Protein AF-A0A844Z5D1-F1 (afdb_monomer)

Mean predicted aligned error: 4.34 Å

Secondary structure (DSSP, 8-state):
-HHHHHHHTT-TT--TTTS-GGGGGGS-HHHHHHHHHHHHHHHHHHHHHHHHHHHTT-HHHHHHHHHHHHHHHHHHHSPTTSGGGGGGGGGGGGGHHHHHHIIIIIGGGT-HHHHHHHHHHHHHHHHHHHHHHTT-SPTTTHHHHHHHHHHHHHHHHHHHHHHHHHHHTT--

Radius of gyration: 16.4 Å; Cα contacts (8 Å, |Δi|>4): 233; chains: 1; bounding box: 41×29×45 Å

Nearest PDB structures (foldseek):
  7jvp-assembly1_R  TM=3.590E-01  e=3.394E+00  Homo sapiens

Foldseek 3Di:
DLVLLVVQVPFPPRDLFQDASLCLCVGPPVSLVVSLVVLLVVLVVLQVVLVLCVVLVLNLLSVLSNLLSVLSNCSSPPDPPDPSPVSVVSVLSLLVNLQSCLVRQPVVLVNVVSSVLSPVLSVLLVVLVVCVVVVVQDHRGNSVSNSVNVCSSVVNVVVCVVCVVCSSVSND

Solvent-accessible surface area (backbone atoms only — not comparable to full-atom values): 8750 Å² total; per-residue (Å²): 81,72,65,50,56,60,52,46,67,71,41,80,95,51,51,50,41,51,39,47,77,82,54,37,64,77,47,56,71,71,50,27,52,50,51,26,51,42,33,29,54,40,10,52,52,33,35,52,48,14,53,54,29,42,77,70,68,22,52,65,22,14,52,24,26,33,44,20,11,52,16,31,32,45,62,34,71,50,61,90,89,44,81,71,52,60,43,50,66,34,45,62,31,54,31,46,23,34,41,37,35,22,62,59,62,26,52,85,67,71,39,61,70,62,26,50,53,22,41,51,47,15,53,50,43,44,52,51,52,51,35,55,74,73,65,65,55,55,88,68,36,43,10,39,54,51,46,52,52,49,45,54,57,52,50,48,54,52,54,48,59,75,44,36,70,33,58,78,67,70,69,117

Organism: NCBI:txid1509367

pLDDT: mean 90.24, std 8.75, range [55.91, 98.12]

InterPro domains:
  IPR009339 Protein of unknown function DUF998 [PF06197] (6-162)

Sequence (172 aa):
MTLLVVFSLFVPGHDPVSQHMSELVFGPAWAAWVDTALTVVAGISVCLFAVGAAYSRAWFTALNAFAFGAAMISSGIVPTGSPLHGLYGLALFSVLVPASFAAEALAPQNKSGLVLYSLATSTFGLIYMWALLIGLDPEGLSGLTQRIATLVAFIWFGVIAVRWPKIVRGNL

Structure (mmCIF, N/CA/C/O backbone):
data_AF-A0A844Z5D1-F1
#
_entry.id   AF-A0A844Z5D1-F1
#
loop_
_atom_site.group_PDB
_atom_site.id
_atom_site.type_symbol
_atom_site.label_atom_id
_atom_site.label_alt_id
_atom_site.label_comp_id
_atom_site.label_asym_id
_atom_site.label_entity_id
_atom_site.label_seq_id
_atom_site.pdbx_PDB_ins_code
_atom_site.Cartn_x
_atom_site.Cartn_y
_atom_site.Cartn_z
_atom_site.occupancy
_atom_site.B_iso_or_equiv
_atom_site.auth_seq_id
_atom_site.auth_comp_id
_atom_site.auth_asym_id
_atom_site.auth_atom_id
_atom_site.pdbx_PDB_model_num
ATOM 1 N N . MET A 1 1 ? -3.792 0.890 -7.924 1.00 88.88 1 MET A N 1
ATOM 2 C CA . MET A 1 1 ? -2.811 -0.212 -7.847 1.00 88.88 1 MET A CA 1
ATOM 3 C C . MET A 1 1 ? -3.281 -1.512 -8.461 1.00 88.88 1 MET A C 1
ATOM 5 O O . MET A 1 1 ? -2.622 -1.950 -9.384 1.00 88.88 1 MET A O 1
ATOM 9 N N . THR A 1 2 ? -4.406 -2.115 -8.067 1.00 90.00 2 THR A N 1
ATOM 10 C CA . THR A 1 2 ? -4.876 -3.361 -8.719 1.00 90.00 2 THR A CA 1
ATOM 11 C C . THR A 1 2 ? -5.014 -3.221 -10.240 1.00 90.00 2 THR A C 1
ATOM 13 O O . THR A 1 2 ? -4.584 -4.096 -10.980 1.00 90.00 2 THR A O 1
ATOM 16 N N . LEU A 1 3 ? -5.522 -2.076 -10.713 1.00 92.50 3 LEU A N 1
ATOM 17 C CA . LEU A 1 3 ? -5.560 -1.752 -12.144 1.00 92.50 3 LEU A CA 1
ATOM 18 C C . LEU A 1 3 ? -4.165 -1.688 -12.784 1.00 92.50 3 LEU A C 1
ATOM 20 O O . LEU A 1 3 ? -4.005 -2.164 -13.898 1.00 92.50 3 LEU A O 1
ATOM 24 N N . LEU A 1 4 ? -3.167 -1.147 -12.078 1.00 91.88 4 LEU A N 1
ATOM 25 C CA . LEU A 1 4 ? -1.782 -1.077 -12.557 1.00 91.88 4 LEU A CA 1
ATOM 26 C C . LEU A 1 4 ? -1.163 -2.475 -12.651 1.00 91.88 4 LEU A C 1
ATOM 28 O O . LEU A 1 4 ? -0.534 -2.792 -13.654 1.00 91.88 4 LEU A O 1
ATOM 32 N N . VAL A 1 5 ? -1.415 -3.334 -11.656 1.00 93.88 5 VAL A N 1
ATOM 33 C CA . VAL A 1 5 ? -0.987 -4.740 -11.680 1.00 93.88 5 VAL A CA 1
ATOM 34 C C . VAL A 1 5 ? -1.529 -5.429 -12.928 1.00 93.88 5 VAL A C 1
ATOM 36 O O . VAL A 1 5 ? -0.742 -5.992 -13.681 1.00 93.88 5 VAL A O 1
ATOM 39 N N . VAL A 1 6 ? -2.837 -5.329 -13.187 1.00 94.25 6 VAL A N 1
ATOM 40 C CA . VAL A 1 6 ? -3.472 -5.936 -14.370 1.00 94.25 6 VAL A CA 1
ATOM 41 C C . VAL A 1 6 ? -2.922 -5.338 -15.662 1.00 94.25 6 VAL A C 1
ATOM 43 O O . VAL A 1 6 ? -2.548 -6.079 -16.562 1.00 94.25 6 VAL A O 1
ATOM 46 N N . PHE A 1 7 ? -2.834 -4.012 -15.747 1.00 93.62 7 PHE A N 1
ATOM 47 C CA . PHE A 1 7 ? -2.307 -3.307 -16.913 1.00 93.62 7 PHE A CA 1
ATOM 48 C C . PHE A 1 7 ? -0.881 -3.747 -17.265 1.00 93.62 7 PHE A C 1
ATOM 50 O O . PHE A 1 7 ? -0.596 -4.036 -18.425 1.00 93.62 7 PHE A O 1
ATOM 57 N N . SER A 1 8 ? -0.009 -3.866 -16.260 1.00 92.00 8 SER A N 1
ATOM 58 C CA . SER A 1 8 ? 1.401 -4.220 -16.443 1.00 92.00 8 SER A CA 1
ATOM 59 C C . SER A 1 8 ? 1.623 -5.596 -17.084 1.00 92.00 8 SER A C 1
ATOM 61 O O . SER A 1 8 ? 2.702 -5.845 -17.606 1.00 92.00 8 SER A O 1
ATOM 63 N N . LEU A 1 9 ? 0.617 -6.481 -17.074 1.00 94.12 9 LEU A N 1
ATOM 64 C CA . LEU A 1 9 ? 0.690 -7.806 -17.703 1.00 94.12 9 LEU A CA 1
ATOM 65 C C . LEU A 1 9 ? 0.658 -7.743 -19.235 1.00 94.12 9 LEU A C 1
ATOM 67 O O . LEU A 1 9 ? 0.988 -8.724 -19.894 1.00 94.12 9 LEU A O 1
ATOM 71 N N . PHE A 1 10 ? 0.221 -6.614 -19.795 1.00 94.25 10 PHE A N 1
ATOM 72 C CA . PHE A 1 10 ? -0.040 -6.459 -21.226 1.00 94.25 10 PHE A CA 1
ATOM 73 C C . PHE A 1 10 ? 0.881 -5.437 -21.895 1.00 94.25 10 PHE A C 1
ATOM 75 O O . PHE A 1 10 ? 0.684 -5.109 -23.066 1.00 94.25 10 PHE A O 1
ATOM 82 N N . VAL A 1 11 ? 1.870 -4.906 -21.172 1.00 94.62 11 VAL A N 1
ATOM 83 C CA . VAL A 1 11 ? 2.799 -3.919 -21.726 1.00 94.62 11 VAL A CA 1
ATOM 84 C C . VAL A 1 11 ? 3.831 -4.634 -22.611 1.00 94.62 11 VAL A C 1
ATOM 86 O O . VAL A 1 11 ? 4.535 -5.521 -22.129 1.00 94.62 11 VAL A O 1
ATOM 89 N N . PRO A 1 12 ? 3.952 -4.280 -23.905 1.00 92.62 12 PRO A N 1
ATOM 90 C CA . PRO A 1 12 ? 4.9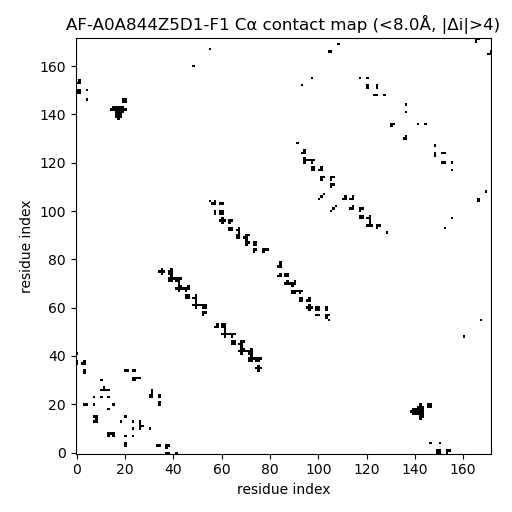10 -4.915 -24.803 1.00 92.62 12 PRO A CA 1
ATOM 91 C C . PRO A 1 12 ? 6.350 -4.721 -24.326 1.00 92.62 12 PRO A C 1
ATOM 93 O O . PRO A 1 12 ? 6.755 -3.602 -24.014 1.00 92.62 12 PRO A O 1
ATOM 96 N N . GLY A 1 13 ? 7.126 -5.806 -24.317 1.00 90.81 13 GLY A N 1
ATOM 97 C CA . GLY A 1 13 ? 8.526 -5.790 -23.886 1.00 90.81 13 GLY A CA 1
ATOM 98 C C . GLY A 1 13 ? 8.731 -5.745 -22.369 1.00 90.81 13 GLY A C 1
ATOM 99 O O . GLY A 1 13 ? 9.878 -5.762 -21.940 1.00 90.81 13 GLY A O 1
ATOM 100 N N . HIS A 1 14 ? 7.652 -5.716 -21.577 1.00 93.38 14 HIS A N 1
ATOM 101 C CA . HIS A 1 14 ? 7.695 -5.852 -20.122 1.00 93.38 14 HIS A CA 1
ATOM 102 C C . HIS A 1 14 ? 7.459 -7.314 -19.734 1.00 93.38 14 HIS A C 1
ATOM 104 O O . HIS A 1 14 ? 6.422 -7.881 -20.082 1.00 93.38 14 HIS A O 1
ATOM 110 N N . ASP A 1 15 ? 8.380 -7.924 -18.991 1.00 94.88 15 ASP A N 1
ATOM 111 C CA . ASP A 1 15 ? 8.173 -9.243 -18.389 1.00 94.88 15 ASP A CA 1
ATOM 112 C C . ASP A 1 15 ? 7.528 -9.087 -16.996 1.00 94.88 15 ASP A C 1
ATOM 114 O O . ASP A 1 15 ? 8.164 -8.609 -16.052 1.00 94.88 15 ASP A O 1
ATOM 118 N N . PRO A 1 16 ? 6.256 -9.484 -16.811 1.00 93.88 16 PRO A N 1
ATOM 119 C CA . PRO A 1 16 ? 5.563 -9.306 -15.540 1.00 93.88 16 PRO A CA 1
ATOM 120 C C . PRO A 1 16 ? 6.082 -10.211 -14.414 1.00 93.88 16 PRO A C 1
ATOM 122 O O . PRO A 1 16 ? 5.728 -9.982 -13.254 1.00 93.88 16 PRO A O 1
ATOM 125 N N . VAL A 1 17 ? 6.871 -11.240 -14.732 1.00 95.12 17 VAL A N 1
ATOM 126 C CA . VAL A 1 17 ? 7.421 -12.175 -13.747 1.00 95.12 17 VAL A CA 1
ATOM 127 C C . VAL A 1 17 ? 8.749 -11.659 -13.207 1.00 95.12 17 VAL A C 1
ATOM 129 O O . VAL A 1 17 ? 8.926 -11.603 -11.990 1.00 95.12 17 VAL A O 1
ATOM 132 N N . SER A 1 18 ? 9.646 -11.235 -14.097 1.00 93.50 18 SER A N 1
ATOM 133 C CA . SER A 1 18 ? 11.001 -10.820 -13.725 1.00 93.50 18 SER A CA 1
ATOM 134 C C . SER A 1 18 ? 11.159 -9.319 -13.482 1.00 93.50 18 SER A C 1
ATOM 136 O O . SER A 1 18 ? 12.068 -8.937 -12.756 1.00 93.50 18 SER A O 1
ATOM 138 N N . GLN A 1 19 ? 10.282 -8.466 -14.022 1.00 92.06 19 GLN A N 1
ATOM 139 C CA . GLN A 1 19 ? 10.426 -7.010 -13.915 1.00 92.06 19 GLN A CA 1
ATOM 140 C C . GLN A 1 19 ? 9.374 -6.371 -13.007 1.00 92.06 19 GLN A C 1
ATOM 142 O O . GLN A 1 19 ? 8.163 -6.642 -13.097 1.00 92.06 19 GLN A O 1
ATOM 147 N N . HIS A 1 20 ? 9.832 -5.448 -12.166 1.00 90.88 20 HIS A N 1
ATOM 148 C CA . HIS A 1 20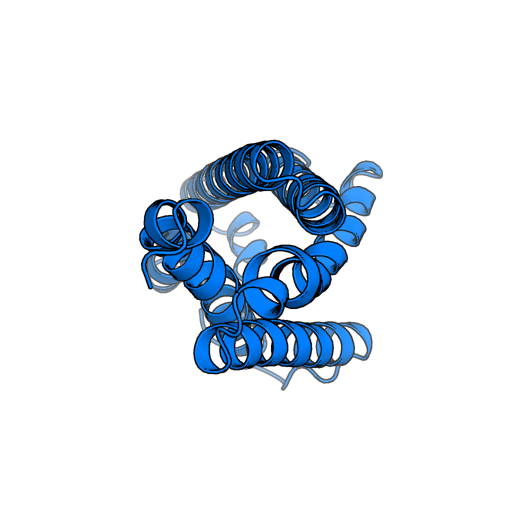 ? 8.985 -4.642 -11.295 1.00 90.88 20 HIS A CA 1
ATOM 149 C C . HIS A 1 20 ? 8.077 -3.714 -12.108 1.00 90.88 20 HIS A C 1
ATOM 151 O O . HIS A 1 20 ? 8.428 -3.247 -13.185 1.00 90.88 20 HIS A O 1
ATOM 157 N N . MET A 1 21 ? 6.906 -3.367 -11.570 1.00 90.25 21 MET A N 1
ATOM 158 C CA . MET A 1 21 ? 6.016 -2.376 -12.194 1.00 90.25 21 MET A CA 1
ATOM 159 C C . MET A 1 21 ? 6.688 -1.003 -12.333 1.00 90.25 21 MET A C 1
ATOM 161 O O . MET A 1 21 ? 6.428 -0.300 -13.299 1.00 90.25 21 MET A O 1
ATOM 165 N N . SER A 1 22 ? 7.605 -0.652 -11.430 1.00 85.62 22 SER A N 1
ATOM 166 C CA . SER A 1 22 ? 8.395 0.583 -11.522 1.00 85.62 22 SER A CA 1
ATOM 167 C C . SER A 1 22 ? 9.330 0.627 -12.736 1.00 85.62 22 SER A C 1
ATOM 169 O O . SER A 1 22 ? 9.803 1.699 -13.096 1.00 85.62 22 SER A O 1
ATOM 171 N N . GLU A 1 23 ? 9.609 -0.512 -13.378 1.00 89.19 23 GLU A N 1
ATOM 172 C CA . GLU A 1 23 ? 10.415 -0.571 -14.603 1.00 89.19 23 GLU A CA 1
ATOM 173 C C . GLU A 1 23 ? 9.608 -0.227 -15.864 1.00 89.19 23 GLU A C 1
ATOM 175 O O . GLU A 1 23 ? 10.199 -0.000 -16.919 1.00 89.19 23 GLU A O 1
ATOM 180 N N . LEU A 1 24 ? 8.277 -0.084 -15.764 1.00 89.62 24 LEU A N 1
ATOM 181 C CA . LEU A 1 24 ? 7.424 0.370 -16.872 1.00 89.62 24 LEU A CA 1
ATOM 182 C C . LEU A 1 24 ? 7.844 1.741 -17.421 1.00 89.62 24 LEU A C 1
ATOM 184 O O . LEU A 1 24 ? 7.577 2.049 -18.583 1.00 89.62 24 LEU A O 1
ATOM 188 N N . VAL A 1 25 ? 8.541 2.539 -16.608 1.00 86.50 25 VAL A N 1
ATOM 189 C CA . VAL A 1 25 ? 9.123 3.826 -17.001 1.00 86.50 25 VAL A CA 1
ATOM 190 C C . VAL A 1 25 ? 10.153 3.703 -18.133 1.00 86.50 25 VAL A C 1
ATOM 192 O O . VAL A 1 25 ? 10.333 4.650 -18.895 1.00 86.50 25 VAL A O 1
ATOM 195 N N . PHE A 1 26 ? 10.810 2.546 -18.271 1.00 87.50 26 PHE A N 1
ATOM 196 C CA . PHE A 1 26 ? 11.804 2.282 -19.319 1.00 87.50 26 PHE A CA 1
ATOM 197 C C . PHE A 1 26 ? 11.186 1.733 -20.611 1.00 87.50 26 PHE A C 1
ATOM 199 O O . PHE A 1 26 ? 11.881 1.582 -21.616 1.00 87.50 26 PHE A O 1
ATOM 206 N N . GLY A 1 27 ? 9.892 1.414 -20.583 1.00 88.31 27 GLY A N 1
ATOM 207 C CA . GLY A 1 27 ? 9.148 0.915 -21.727 1.00 88.31 27 GLY A CA 1
ATOM 208 C C . GLY A 1 27 ? 8.656 2.027 -22.664 1.00 88.31 27 GLY A C 1
ATOM 209 O O . GLY A 1 27 ? 9.179 3.144 -22.688 1.00 88.31 27 GLY A O 1
ATOM 210 N N . PRO A 1 28 ? 7.614 1.744 -23.466 1.00 91.25 28 PRO A N 1
ATOM 211 C CA . PRO A 1 28 ? 6.975 2.748 -24.307 1.00 91.25 28 PRO A CA 1
ATOM 212 C C . PRO A 1 28 ? 6.473 3.947 -23.491 1.00 91.25 28 PRO A C 1
ATOM 214 O O . PRO A 1 28 ? 5.890 3.770 -22.423 1.00 91.25 28 PRO A O 1
ATOM 217 N N . ALA A 1 29 ? 6.587 5.164 -24.035 1.00 92.44 29 ALA A N 1
ATOM 218 C CA . ALA A 1 29 ? 6.208 6.391 -23.322 1.00 92.44 29 ALA A CA 1
ATOM 219 C C . ALA A 1 29 ? 4.777 6.352 -22.746 1.00 92.44 29 ALA A C 1
ATOM 221 O O . ALA A 1 29 ? 4.540 6.821 -21.639 1.00 92.44 29 ALA A O 1
ATOM 222 N N . TRP A 1 30 ? 3.817 5.753 -23.459 1.00 93.75 30 TRP A N 1
ATOM 223 C CA . TRP A 1 30 ? 2.438 5.605 -22.975 1.00 93.75 30 TRP A CA 1
ATOM 224 C C . TRP A 1 30 ? 2.321 4.721 -21.725 1.00 93.75 30 TRP A C 1
ATOM 226 O O . TRP A 1 30 ? 1.459 4.986 -20.891 1.00 93.75 30 TRP A O 1
ATOM 236 N N . ALA A 1 31 ? 3.181 3.711 -21.562 1.00 93.06 31 ALA A N 1
ATOM 237 C CA . ALA A 1 31 ? 3.186 2.851 -20.383 1.00 93.06 31 ALA A CA 1
ATOM 238 C C . ALA A 1 31 ? 3.686 3.619 -19.154 1.00 93.06 31 ALA A C 1
ATOM 240 O O . ALA A 1 31 ? 3.050 3.550 -18.104 1.00 93.06 31 ALA A O 1
ATOM 241 N N . ALA A 1 32 ? 4.734 4.433 -19.321 1.00 90.44 32 ALA A N 1
ATOM 242 C CA . ALA A 1 32 ? 5.215 5.350 -18.290 1.00 90.44 32 ALA A CA 1
ATOM 243 C C . ALA A 1 32 ? 4.124 6.346 -17.850 1.00 90.44 32 ALA A C 1
ATOM 245 O O . ALA A 1 32 ? 3.894 6.529 -16.657 1.00 90.44 32 ALA A O 1
ATOM 246 N N . TRP A 1 33 ? 3.382 6.939 -18.799 1.00 92.31 33 TRP A N 1
ATOM 247 C CA . TRP A 1 33 ? 2.270 7.845 -18.473 1.00 92.31 33 TRP A CA 1
ATOM 248 C C . TRP A 1 33 ? 1.166 7.158 -17.660 1.00 92.31 33 TRP A C 1
ATOM 250 O O . TRP A 1 33 ? 0.639 7.749 -16.715 1.00 92.31 33 TRP A O 1
ATOM 260 N N . VAL A 1 34 ? 0.811 5.917 -18.012 1.00 93.19 34 VAL A N 1
ATOM 261 C CA . VAL A 1 34 ? -0.201 5.142 -17.278 1.00 93.19 34 VAL A CA 1
ATOM 262 C C . VAL A 1 34 ? 0.296 4.763 -15.883 1.00 93.19 34 VAL A C 1
ATOM 264 O O . VAL A 1 34 ? -0.468 4.902 -14.926 1.00 93.19 34 VAL A O 1
ATOM 267 N N . ASP A 1 35 ? 1.552 4.335 -15.748 1.00 91.75 35 ASP A N 1
ATOM 268 C CA . ASP A 1 35 ? 2.167 4.020 -14.455 1.00 91.75 35 ASP A CA 1
ATOM 269 C C . ASP A 1 35 ? 2.146 5.232 -13.512 1.00 91.75 35 ASP A C 1
ATOM 271 O O . ASP A 1 35 ? 1.572 5.164 -12.420 1.00 91.75 35 ASP A O 1
ATOM 275 N N . THR A 1 36 ? 2.635 6.386 -13.978 1.00 91.88 36 THR A N 1
ATOM 276 C CA . THR A 1 36 ? 2.564 7.656 -13.243 1.00 91.88 36 THR A CA 1
ATOM 277 C C . THR A 1 36 ? 1.129 7.988 -12.835 1.00 91.88 36 THR A C 1
ATOM 279 O O . THR A 1 36 ? 0.864 8.247 -11.657 1.00 91.88 36 THR A O 1
ATOM 282 N N . ALA A 1 37 ? 0.181 7.966 -13.777 1.00 94.25 37 ALA A N 1
ATOM 283 C CA . ALA A 1 37 ? -1.201 8.348 -13.503 1.00 94.25 37 ALA A CA 1
ATOM 284 C C . ALA A 1 37 ? -1.848 7.433 -12.452 1.00 94.25 37 ALA A C 1
ATOM 286 O O . ALA A 1 37 ? -2.450 7.914 -11.489 1.00 94.25 37 ALA A O 1
ATOM 287 N N . LEU A 1 38 ? -1.700 6.114 -12.595 1.00 95.06 38 LEU A N 1
ATOM 288 C CA . LEU A 1 38 ? -2.274 5.144 -11.663 1.00 95.06 38 LEU A CA 1
ATOM 289 C C . LEU A 1 38 ? -1.600 5.186 -10.287 1.00 95.06 38 LEU A C 1
ATOM 291 O O . LEU A 1 38 ? -2.277 4.958 -9.277 1.00 95.06 38 LEU A O 1
ATOM 295 N N . THR A 1 39 ? -0.310 5.513 -10.236 1.00 92.88 39 THR A N 1
ATOM 296 C CA . THR A 1 39 ? 0.448 5.709 -8.997 1.00 92.88 39 THR A CA 1
ATOM 297 C C . THR A 1 39 ? 0.001 6.949 -8.237 1.00 92.88 39 THR A C 1
ATOM 299 O O . THR A 1 39 ? -0.325 6.853 -7.049 1.00 92.88 39 THR A O 1
ATOM 302 N N . VAL A 1 40 ? -0.173 8.076 -8.928 1.00 94.62 40 VAL A N 1
ATOM 303 C CA . VAL A 1 40 ? -0.717 9.304 -8.331 1.00 94.62 40 VAL A CA 1
ATOM 304 C C . VAL A 1 40 ? -2.154 9.100 -7.849 1.00 94.62 40 VAL A C 1
ATOM 306 O O . VAL A 1 40 ? -2.466 9.424 -6.703 1.00 94.62 40 VAL A O 1
ATOM 309 N N . VAL A 1 41 ? -3.03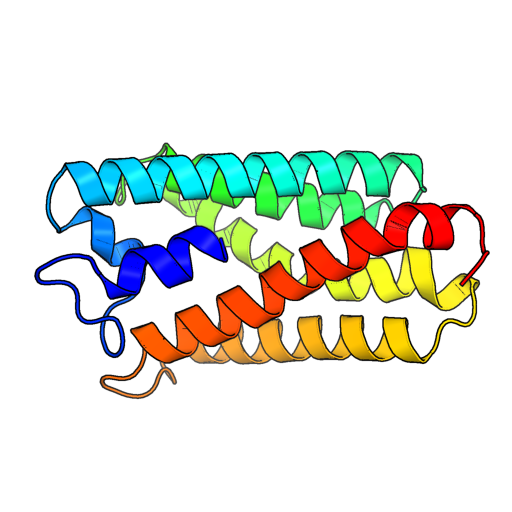0 8.511 -8.671 1.00 96.81 41 VAL A N 1
ATOM 310 C CA . VAL A 1 41 ? -4.433 8.250 -8.294 1.00 96.81 41 VAL A CA 1
ATOM 311 C C . VAL A 1 41 ? -4.519 7.349 -7.063 1.00 96.81 41 VAL A C 1
ATOM 313 O O . VAL A 1 41 ? -5.326 7.593 -6.161 1.00 96.81 41 VAL A O 1
ATOM 316 N N . ALA A 1 42 ? -3.678 6.318 -6.987 1.00 95.62 42 ALA A N 1
ATOM 317 C CA . ALA A 1 42 ? -3.643 5.454 -5.820 1.00 95.62 42 ALA A CA 1
ATOM 318 C C . ALA A 1 42 ? -3.128 6.195 -4.576 1.00 95.62 42 ALA A C 1
ATOM 320 O O . ALA A 1 42 ? -3.711 6.034 -3.507 1.00 95.62 42 ALA A O 1
ATOM 321 N N . GLY A 1 43 ? -2.108 7.047 -4.710 1.00 95.81 43 GLY A N 1
ATOM 322 C CA . GLY A 1 43 ? -1.613 7.870 -3.608 1.00 95.81 43 GLY A CA 1
ATOM 323 C C . GLY A 1 43 ? -2.670 8.844 -3.077 1.00 95.81 43 GLY A C 1
ATOM 324 O O . GLY A 1 43 ? -2.912 8.888 -1.873 1.00 95.81 43 GLY A O 1
ATOM 325 N N . ILE A 1 44 ? -3.397 9.529 -3.968 1.00 97.62 44 ILE A N 1
ATOM 326 C CA . ILE A 1 44 ? -4.540 10.386 -3.602 1.00 97.62 44 ILE A CA 1
ATOM 327 C C . ILE A 1 44 ? -5.610 9.575 -2.861 1.00 97.62 44 ILE A C 1
ATOM 329 O O . ILE A 1 44 ? -6.120 10.016 -1.832 1.00 97.62 44 ILE A O 1
ATOM 333 N N . SER A 1 45 ? -5.927 8.372 -3.344 1.00 97.44 45 SER A N 1
ATOM 334 C CA . SER A 1 45 ? -6.921 7.495 -2.710 1.00 97.44 45 SER A CA 1
ATOM 335 C C . SER A 1 45 ? -6.518 7.102 -1.284 1.00 97.44 45 SER A C 1
ATOM 337 O O . SER A 1 45 ? -7.354 7.100 -0.381 1.00 97.44 45 SER A O 1
ATOM 339 N N . VAL A 1 46 ? -5.233 6.818 -1.055 1.00 97.50 46 VAL A N 1
ATOM 340 C CA . VAL A 1 46 ? -4.694 6.525 0.282 1.00 97.50 46 VAL A CA 1
ATOM 341 C C . VAL A 1 46 ? 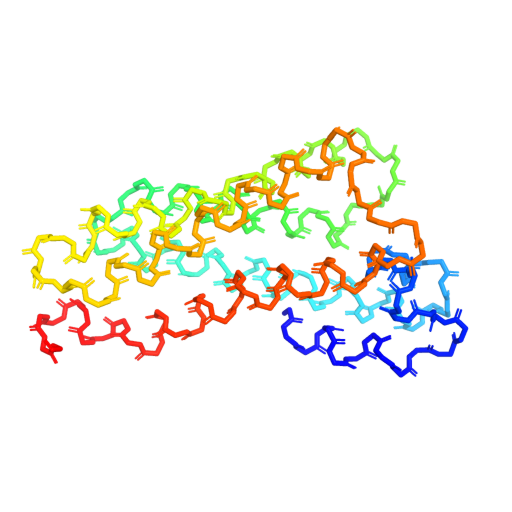-4.719 7.774 1.177 1.00 97.50 46 VAL A C 1
ATOM 343 O O . VAL A 1 46 ? -5.069 7.676 2.352 1.00 97.50 46 VAL A O 1
ATOM 346 N N . CYS A 1 47 ? -4.441 8.967 0.644 1.00 97.75 47 CYS A N 1
ATOM 347 C CA . CYS A 1 47 ? -4.595 10.216 1.397 1.00 97.75 47 CYS A CA 1
ATOM 348 C C . CYS A 1 47 ? -6.058 10.475 1.803 1.00 97.75 47 CYS A C 1
ATOM 350 O O . CYS A 1 47 ? -6.320 10.886 2.931 1.00 97.75 47 CYS A O 1
ATOM 352 N N . LEU A 1 48 ? -7.030 10.188 0.932 1.00 97.06 48 LEU A N 1
ATOM 353 C CA . LEU A 1 48 ? -8.454 10.273 1.282 1.00 97.06 48 LEU A CA 1
ATOM 354 C C . LEU A 1 48 ? -8.837 9.256 2.368 1.00 97.06 48 LEU A C 1
ATOM 356 O O . LEU A 1 48 ? -9.583 9.587 3.291 1.00 97.06 48 LEU A O 1
ATOM 360 N N . PHE A 1 49 ? -8.284 8.041 2.307 1.00 96.81 49 PHE A N 1
ATOM 361 C CA . PHE A 1 49 ? -8.422 7.056 3.381 1.00 96.81 49 PHE A CA 1
ATOM 362 C C . PHE A 1 49 ? -7.874 7.590 4.714 1.00 96.81 49 PHE A C 1
ATOM 364 O O . PHE A 1 49 ? -8.534 7.454 5.744 1.00 96.81 49 PHE A O 1
ATOM 371 N N . ALA A 1 50 ? -6.714 8.254 4.700 1.00 97.31 50 ALA A N 1
ATOM 372 C CA . ALA A 1 50 ? -6.128 8.875 5.887 1.00 97.31 50 ALA A CA 1
ATOM 373 C C . ALA A 1 50 ? -7.052 9.932 6.514 1.00 97.31 50 ALA A C 1
ATOM 375 O O . ALA A 1 50 ? -7.223 9.956 7.732 1.00 97.31 50 ALA A O 1
ATOM 376 N N . VAL A 1 51 ? -7.707 10.761 5.693 1.00 96.38 51 VAL A N 1
ATOM 377 C CA . VAL A 1 51 ? -8.714 11.730 6.163 1.00 96.38 51 VAL A CA 1
ATOM 378 C C . VAL A 1 51 ? -9.891 11.017 6.838 1.00 96.38 51 VAL A C 1
ATOM 380 O O . VAL A 1 51 ? -10.327 11.425 7.915 1.00 96.38 51 VAL A O 1
ATOM 383 N N . GLY A 1 52 ? -10.380 9.917 6.257 1.00 94.06 52 GLY A N 1
ATOM 384 C CA . GLY A 1 52 ? -11.430 9.094 6.867 1.00 94.06 52 GLY A CA 1
ATOM 385 C C . GLY A 1 52 ? -11.014 8.490 8.215 1.00 94.06 52 GLY A C 1
ATOM 386 O O . GLY A 1 52 ? -11.793 8.514 9.176 1.00 94.06 52 GLY A O 1
ATOM 387 N N . ALA A 1 53 ? -9.775 7.997 8.311 1.00 94.81 53 ALA A N 1
ATOM 388 C CA . ALA A 1 53 ? -9.187 7.478 9.546 1.00 94.81 53 ALA A CA 1
ATOM 389 C C . ALA A 1 53 ? -9.090 8.560 10.633 1.00 94.81 53 ALA A C 1
ATOM 391 O O . ALA A 1 53 ? -9.539 8.337 11.758 1.00 94.81 53 ALA A O 1
ATOM 392 N N . ALA A 1 54 ? -8.614 9.756 10.276 1.00 95.00 54 ALA A N 1
ATOM 393 C CA . ALA A 1 54 ? -8.545 10.915 11.163 1.00 95.00 54 ALA A CA 1
ATOM 394 C C . ALA A 1 54 ? -9.930 11.315 11.696 1.00 95.00 54 ALA A C 1
ATOM 396 O O . ALA A 1 54 ? -10.110 11.491 12.901 1.00 95.00 54 ALA A O 1
ATOM 397 N N . TYR A 1 55 ? -10.939 11.377 10.820 1.00 91.94 55 TYR A N 1
ATOM 398 C CA . TYR A 1 55 ? -12.321 11.665 11.217 1.00 91.94 55 TYR A CA 1
ATOM 399 C C . TYR A 1 55 ? -12.874 10.631 12.212 1.00 91.94 55 TYR A C 1
ATOM 401 O O . TYR A 1 55 ? -13.653 10.962 13.104 1.00 91.94 55 TYR A O 1
ATOM 409 N N . SER A 1 56 ? -12.414 9.383 12.102 1.00 89.06 56 SER A N 1
ATOM 410 C CA . SER A 1 56 ? -12.773 8.277 12.998 1.00 89.06 56 SER A CA 1
ATOM 411 C C . SER A 1 56 ? -11.870 8.183 14.239 1.00 89.06 56 SER A C 1
ATOM 413 O O . SER A 1 56 ? -11.958 7.206 14.978 1.00 89.06 56 SER A O 1
ATOM 415 N N . ARG A 1 57 ? -11.013 9.188 14.480 1.00 90.50 57 ARG A N 1
ATOM 416 C CA . ARG A 1 57 ? -10.037 9.269 15.585 1.00 90.50 57 ARG A CA 1
ATOM 417 C C . ARG A 1 57 ? -8.962 8.170 15.594 1.00 90.50 57 ARG A C 1
ATOM 419 O O . ARG A 1 57 ? -8.324 7.961 16.621 1.00 90.50 57 ARG A O 1
ATOM 426 N N . ALA A 1 58 ? -8.722 7.512 14.460 1.00 93.38 58 ALA A N 1
ATOM 427 C CA . ALA A 1 58 ? -7.606 6.585 14.263 1.00 93.38 58 ALA A CA 1
ATOM 428 C C . ALA A 1 58 ? -6.380 7.362 13.749 1.00 93.38 58 ALA A C 1
ATOM 430 O O . ALA A 1 58 ? -6.082 7.378 12.551 1.00 93.38 58 ALA A O 1
ATOM 431 N N . TRP A 1 59 ? -5.734 8.108 14.647 1.00 95.69 59 TRP A N 1
ATOM 432 C CA . TRP A 1 59 ? -4.715 9.100 14.295 1.00 95.69 59 TRP A CA 1
ATOM 433 C C . TRP A 1 59 ? -3.408 8.482 13.799 1.00 95.69 59 TRP A C 1
ATOM 435 O O . TRP A 1 59 ? -2.833 9.002 12.843 1.00 95.69 59 TRP A O 1
ATOM 445 N N . PHE A 1 60 ? -2.951 7.371 14.382 1.00 97.12 60 PHE A N 1
ATOM 446 C CA . PHE A 1 60 ? -1.745 6.692 13.898 1.00 97.12 60 PHE A CA 1
ATOM 447 C C . PHE A 1 60 ? -1.985 6.068 12.525 1.00 97.12 60 PHE A C 1
ATOM 449 O O . PHE A 1 60 ? -1.150 6.191 11.631 1.00 97.12 60 PHE A O 1
ATOM 456 N N . THR A 1 61 ? -3.165 5.484 12.314 1.00 97.06 61 THR A N 1
ATOM 457 C CA . THR A 1 61 ? -3.600 5.004 11.000 1.00 97.06 61 THR A CA 1
ATOM 458 C C . THR A 1 61 ? -3.592 6.136 9.981 1.00 97.06 61 THR A C 1
ATOM 460 O O . THR A 1 61 ? -3.056 5.967 8.887 1.00 97.06 61 THR A O 1
ATOM 463 N N . ALA A 1 62 ? -4.162 7.291 10.335 1.00 97.69 62 ALA A N 1
ATOM 464 C CA . ALA A 1 62 ? -4.202 8.456 9.462 1.00 97.69 62 ALA A CA 1
ATOM 465 C C . ALA A 1 62 ? -2.794 8.947 9.104 1.00 97.69 62 ALA A C 1
ATOM 467 O O . ALA A 1 62 ? -2.502 9.140 7.928 1.00 97.69 62 ALA A O 1
ATOM 468 N N . LEU A 1 63 ? -1.905 9.092 10.090 1.00 97.94 63 LEU A N 1
ATOM 469 C CA . LEU A 1 63 ? -0.528 9.534 9.872 1.00 97.94 63 LEU A CA 1
ATOM 470 C C . LEU A 1 63 ? 0.234 8.574 8.946 1.00 97.94 63 LEU A C 1
ATOM 472 O O . LEU A 1 63 ? 0.832 9.011 7.963 1.00 97.94 63 LEU A O 1
ATOM 476 N N . ASN A 1 64 ? 0.163 7.270 9.226 1.00 97.81 64 ASN A N 1
ATOM 477 C CA . ASN A 1 64 ? 0.847 6.242 8.444 1.00 97.81 64 ASN A CA 1
ATOM 478 C C . ASN A 1 64 ? 0.302 6.174 7.010 1.00 97.81 64 ASN A C 1
ATOM 480 O O . ASN A 1 64 ? 1.072 6.098 6.052 1.00 97.81 64 ASN A O 1
ATOM 484 N N . ALA A 1 65 ? -1.023 6.248 6.848 1.00 97.81 65 ALA A N 1
ATOM 485 C CA . ALA A 1 65 ? -1.655 6.252 5.535 1.00 97.81 65 ALA A CA 1
ATOM 486 C C . ALA A 1 65 ? -1.294 7.519 4.753 1.00 97.81 65 ALA A C 1
ATOM 488 O O . ALA A 1 65 ? -0.947 7.428 3.581 1.00 97.81 65 ALA A O 1
ATOM 489 N N . PHE A 1 66 ? -1.304 8.690 5.390 1.00 97.56 66 PHE A N 1
ATOM 490 C CA . PHE A 1 66 ? -0.932 9.936 4.729 1.00 97.56 66 PHE A CA 1
ATOM 491 C C . PHE A 1 66 ? 0.530 9.923 4.269 1.00 97.56 66 PHE A C 1
ATOM 493 O O . PHE A 1 66 ? 0.800 10.254 3.117 1.00 97.56 66 PHE A O 1
ATOM 500 N N . ALA A 1 67 ? 1.458 9.477 5.123 1.00 96.00 67 ALA A N 1
ATOM 501 C CA . ALA A 1 67 ? 2.868 9.334 4.761 1.00 96.00 67 ALA A CA 1
ATOM 502 C C . ALA A 1 67 ? 3.047 8.403 3.551 1.00 96.00 67 ALA A C 1
ATOM 504 O O . ALA A 1 67 ? 3.733 8.761 2.593 1.00 96.00 67 ALA A O 1
ATOM 505 N N . PHE A 1 68 ? 2.368 7.252 3.548 1.00 95.88 68 PHE A N 1
ATOM 506 C CA . PHE A 1 68 ? 2.400 6.322 2.421 1.00 95.88 68 PHE A CA 1
ATOM 507 C C . PHE A 1 68 ? 1.780 6.911 1.141 1.00 95.88 68 PHE A C 1
ATOM 509 O O . PHE A 1 68 ? 2.362 6.809 0.061 1.00 95.88 68 PHE A O 1
ATOM 516 N N . GLY A 1 69 ? 0.618 7.559 1.242 1.00 95.88 69 GLY A N 1
ATOM 517 C CA . GLY A 1 69 ? -0.051 8.193 0.106 1.00 95.88 69 GLY A CA 1
ATOM 518 C C . GLY A 1 69 ? 0.794 9.307 -0.516 1.00 95.88 69 GLY A C 1
ATOM 519 O O . GLY A 1 69 ? 0.943 9.356 -1.738 1.00 95.88 69 GLY A O 1
ATOM 520 N N . ALA A 1 70 ? 1.421 10.142 0.316 1.00 93.69 70 ALA A N 1
ATOM 521 C CA . ALA A 1 70 ? 2.363 11.169 -0.120 1.00 93.69 70 ALA A CA 1
ATOM 522 C C . ALA A 1 70 ? 3.594 10.563 -0.815 1.00 93.69 70 ALA A C 1
ATOM 524 O O . ALA A 1 70 ? 4.005 11.066 -1.862 1.00 93.69 70 ALA A O 1
ATOM 525 N N . ALA A 1 71 ? 4.131 9.453 -0.291 1.00 92.19 71 ALA A N 1
ATOM 526 C CA . ALA A 1 71 ? 5.221 8.709 -0.925 1.00 92.19 71 ALA A CA 1
ATOM 527 C C . ALA A 1 71 ? 4.849 8.276 -2.349 1.00 92.19 71 ALA A C 1
ATOM 529 O O . ALA A 1 71 ? 5.623 8.472 -3.281 1.00 92.19 71 ALA A O 1
ATOM 530 N N . MET A 1 72 ? 3.639 7.740 -2.533 1.00 91.94 72 MET A N 1
ATOM 531 C CA . MET A 1 72 ? 3.167 7.295 -3.845 1.00 91.94 72 MET A CA 1
ATOM 532 C C . MET A 1 72 ? 2.942 8.455 -4.814 1.00 91.94 72 MET A C 1
ATOM 534 O O . MET A 1 72 ? 3.376 8.382 -5.958 1.00 91.94 72 MET A O 1
ATOM 538 N N . ILE A 1 73 ? 2.321 9.551 -4.366 1.00 93.06 73 ILE A N 1
ATOM 539 C CA . ILE A 1 73 ? 2.168 10.754 -5.200 1.00 93.06 73 ILE A CA 1
ATOM 540 C C . ILE A 1 73 ? 3.545 11.249 -5.651 1.00 93.06 73 ILE A C 1
ATOM 542 O O . ILE A 1 73 ? 3.751 11.504 -6.836 1.00 93.06 73 ILE A O 1
ATOM 546 N N . SER A 1 74 ? 4.505 11.319 -4.724 1.00 89.12 74 SER A N 1
ATOM 547 C CA . SER A 1 74 ? 5.875 11.694 -5.058 1.00 89.12 74 SER A CA 1
ATOM 548 C C . SER A 1 74 ? 6.508 10.711 -6.039 1.00 89.12 74 SER A C 1
ATOM 550 O O . SER A 1 74 ? 7.159 11.155 -6.975 1.00 89.12 74 SER A O 1
ATOM 552 N N . SER A 1 75 ? 6.307 9.402 -5.869 1.00 85.12 75 SER A N 1
ATOM 553 C CA . SER A 1 75 ? 6.851 8.377 -6.767 1.00 85.12 75 SER A CA 1
ATOM 554 C C . SER A 1 75 ? 6.310 8.488 -8.192 1.00 85.12 75 SER A C 1
ATOM 556 O O . SER A 1 75 ? 7.018 8.140 -9.127 1.00 85.12 75 SER A O 1
ATOM 558 N N . GLY A 1 76 ? 5.070 8.949 -8.368 1.00 85.38 76 GLY A N 1
ATOM 559 C CA . GLY A 1 76 ? 4.495 9.141 -9.699 1.00 85.38 76 GLY A CA 1
ATOM 560 C C . GLY A 1 76 ? 4.969 10.424 -10.389 1.00 85.38 76 GLY A C 1
ATOM 561 O O . GLY A 1 76 ? 5.075 10.447 -11.611 1.00 85.38 76 GLY A O 1
ATOM 562 N N . ILE A 1 77 ? 5.241 11.489 -9.625 1.00 87.06 77 ILE A N 1
ATOM 563 C CA . ILE A 1 77 ? 5.559 12.825 -10.164 1.00 87.06 77 ILE A CA 1
ATOM 564 C C . ILE A 1 77 ? 7.069 13.057 -10.286 1.00 87.06 77 ILE A C 1
ATOM 566 O O . ILE A 1 77 ? 7.519 13.743 -11.203 1.00 87.06 77 ILE A O 1
ATOM 570 N N . VAL A 1 78 ? 7.856 12.541 -9.342 1.00 83.50 78 VAL A N 1
ATOM 571 C CA . VAL A 1 78 ? 9.290 12.820 -9.244 1.00 83.50 78 VAL A CA 1
ATOM 572 C C . VAL A 1 78 ? 10.075 11.782 -10.050 1.00 83.50 78 VAL A C 1
ATOM 574 O O . VAL A 1 78 ? 10.009 10.597 -9.722 1.00 83.50 78 VAL A O 1
ATOM 577 N N . PRO A 1 79 ? 10.879 12.203 -11.046 1.00 72.56 79 PRO A N 1
ATOM 578 C CA . PRO A 1 79 ? 11.709 11.285 -11.815 1.00 72.56 79 PRO A CA 1
ATOM 579 C C . PRO A 1 79 ? 12.712 10.521 -10.943 1.00 72.56 79 PRO A C 1
ATOM 581 O O . PRO A 1 79 ? 13.312 11.075 -10.012 1.00 72.56 79 PRO A O 1
ATOM 584 N N . THR A 1 80 ? 12.938 9.254 -11.288 1.00 67.81 80 THR A N 1
ATOM 585 C CA . THR A 1 80 ? 13.969 8.402 -10.686 1.00 67.81 80 THR A CA 1
ATOM 586 C C . THR A 1 80 ? 15.345 9.074 -10.786 1.00 67.81 80 THR A C 1
ATOM 588 O O . THR A 1 80 ? 15.736 9.535 -11.856 1.00 67.81 80 THR A O 1
ATOM 591 N N . GLY A 1 81 ? 16.075 9.156 -9.666 1.00 64.75 81 GLY A N 1
ATOM 592 C CA . GLY A 1 81 ? 17.392 9.813 -9.574 1.00 64.75 81 GLY A CA 1
ATOM 593 C C . GLY A 1 81 ? 17.393 11.217 -8.948 1.00 64.75 81 GLY A C 1
ATOM 594 O O . GLY A 1 81 ? 18.460 11.748 -8.648 1.00 64.75 81 GLY A O 1
ATOM 595 N N . SER A 1 82 ? 16.226 11.816 -8.691 1.00 72.56 82 SER A N 1
ATOM 596 C CA . SER A 1 82 ? 16.120 13.065 -7.917 1.00 72.56 82 SER A CA 1
ATOM 597 C C . SER A 1 82 ? 16.361 12.831 -6.413 1.00 72.56 82 SER A C 1
ATOM 599 O O . SER A 1 82 ? 15.914 11.811 -5.893 1.00 72.56 82 SER A O 1
ATOM 601 N N . PRO A 1 83 ? 16.954 13.775 -5.650 1.00 67.81 83 PRO A N 1
ATOM 602 C CA . PRO A 1 83 ? 17.054 13.676 -4.186 1.00 67.81 83 PRO A CA 1
ATOM 603 C C . PRO A 1 83 ? 15.696 13.500 -3.483 1.00 67.81 83 PRO A C 1
ATOM 605 O O . PRO A 1 83 ? 15.607 12.853 -2.441 1.00 67.81 83 PRO A O 1
ATOM 608 N N . LEU A 1 84 ? 14.618 14.024 -4.081 1.00 68.00 84 LEU A N 1
ATOM 609 C CA . LEU A 1 84 ? 13.245 13.860 -3.585 1.00 68.00 84 LEU A CA 1
ATOM 610 C C . LEU A 1 84 ? 12.708 12.431 -3.756 1.00 68.00 84 LEU A C 1
ATOM 612 O O . LEU A 1 84 ? 11.723 12.071 -3.117 1.00 68.00 84 LEU A O 1
ATOM 616 N N . HIS A 1 85 ? 13.386 11.587 -4.538 1.00 62.25 85 HIS A N 1
ATOM 617 C CA . HIS A 1 85 ? 13.114 10.152 -4.601 1.00 62.25 85 HIS A CA 1
ATOM 618 C C . HIS A 1 85 ? 13.319 9.471 -3.234 1.00 62.25 85 HIS A C 1
ATOM 620 O O . HIS A 1 85 ? 12.723 8.432 -2.974 1.00 62.25 85 HIS A O 1
ATOM 626 N N . GLY A 1 86 ? 14.067 10.088 -2.306 1.00 56.78 86 GLY A N 1
ATOM 627 C CA . GLY A 1 86 ? 14.176 9.640 -0.913 1.00 56.78 86 GLY A CA 1
ATOM 628 C C . GLY A 1 86 ? 12.840 9.599 -0.153 1.00 56.78 86 GLY A C 1
ATOM 629 O O . GLY A 1 86 ? 12.712 8.836 0.804 1.00 56.78 86 GLY A O 1
ATOM 630 N N . LEU A 1 87 ? 11.809 10.326 -0.614 1.00 71.88 87 LEU A N 1
ATOM 631 C CA . LEU A 1 87 ? 10.439 10.188 -0.099 1.00 71.88 87 LEU A CA 1
ATOM 632 C C . LEU A 1 87 ? 9.871 8.777 -0.311 1.00 71.88 87 LEU A C 1
ATOM 634 O O . LEU A 1 87 ? 8.944 8.395 0.396 1.00 71.88 87 LEU A O 1
ATOM 638 N N . TYR A 1 88 ? 10.452 7.968 -1.202 1.00 67.62 88 TYR A N 1
ATOM 639 C CA . TYR A 1 88 ? 10.109 6.554 -1.346 1.00 67.62 88 TYR A CA 1
ATOM 640 C C . TYR A 1 88 ? 10.333 5.759 -0.053 1.00 67.62 88 TYR A C 1
ATOM 642 O O . TYR A 1 88 ? 9.606 4.807 0.211 1.00 67.62 88 TYR A O 1
ATOM 650 N N . GLY A 1 89 ? 11.253 6.187 0.821 1.00 77.31 89 GLY A N 1
ATOM 651 C CA . GLY A 1 89 ? 11.414 5.591 2.152 1.00 77.31 89 GLY A CA 1
ATOM 652 C C . GLY A 1 89 ? 10.139 5.666 3.002 1.00 77.31 89 GLY A C 1
ATOM 653 O O . GLY A 1 89 ? 9.891 4.789 3.829 1.00 77.31 89 GLY A O 1
ATOM 654 N N . LEU A 1 90 ? 9.264 6.648 2.745 1.00 86.69 90 LEU A N 1
ATOM 655 C CA . LEU A 1 90 ? 7.954 6.732 3.391 1.00 86.69 90 LEU A CA 1
ATOM 656 C C . LEU A 1 90 ? 7.001 5.608 2.948 1.00 86.69 90 LEU A C 1
ATOM 658 O O . LEU A 1 90 ? 6.018 5.341 3.637 1.00 86.69 90 LEU A O 1
ATOM 662 N N . ALA A 1 91 ? 7.290 4.887 1.859 1.00 86.12 91 ALA A N 1
ATOM 663 C CA . ALA A 1 91 ? 6.511 3.718 1.461 1.00 86.12 91 ALA A CA 1
ATOM 664 C C . ALA A 1 91 ? 6.536 2.602 2.518 1.00 86.12 91 ALA A C 1
ATOM 666 O O . ALA A 1 91 ? 5.587 1.821 2.600 1.00 86.12 91 ALA A O 1
ATOM 667 N N . LEU A 1 92 ? 7.548 2.572 3.394 1.00 90.12 92 LEU A N 1
ATOM 668 C CA . LEU A 1 92 ? 7.617 1.645 4.530 1.00 90.12 92 LEU A CA 1
ATOM 669 C C . LEU A 1 92 ? 6.456 1.828 5.517 1.00 90.12 92 LEU A C 1
ATOM 671 O O . LEU A 1 92 ? 6.035 0.865 6.156 1.00 90.12 92 LEU A O 1
ATOM 675 N N . PHE A 1 93 ? 5.870 3.029 5.599 1.00 94.31 93 PHE A N 1
ATOM 676 C CA . PHE A 1 93 ? 4.703 3.278 6.447 1.00 94.31 93 PHE A CA 1
ATOM 677 C C . PHE A 1 93 ? 3.471 2.481 6.005 1.00 94.31 93 PHE A C 1
ATOM 679 O O . PHE A 1 93 ? 2.589 2.246 6.831 1.00 94.31 93 PHE A O 1
ATOM 686 N N . SER A 1 94 ? 3.425 1.997 4.754 1.00 94.62 94 SER A N 1
ATOM 687 C CA . SER A 1 94 ? 2.355 1.116 4.262 1.00 94.62 94 SER A CA 1
ATOM 688 C C . SER A 1 94 ? 2.164 -0.122 5.141 1.00 94.62 94 SER A C 1
ATOM 690 O O . SER A 1 94 ? 1.033 -0.544 5.366 1.00 94.62 94 SER A O 1
ATOM 692 N N . VAL A 1 95 ? 3.253 -0.652 5.703 1.00 95.88 95 VAL A N 1
ATOM 693 C CA . VAL A 1 95 ? 3.251 -1.808 6.606 1.00 95.88 95 VAL A CA 1
ATOM 694 C C . VAL A 1 95 ? 2.548 -1.491 7.923 1.00 95.88 95 VAL A C 1
ATOM 696 O O . VAL A 1 95 ? 1.883 -2.354 8.495 1.00 95.88 95 VAL A O 1
ATOM 699 N N . LEU A 1 96 ? 2.665 -0.254 8.407 1.00 97.44 96 LEU A N 1
ATOM 700 C CA . LEU A 1 96 ? 2.095 0.168 9.684 1.00 97.44 96 LEU A CA 1
ATOM 701 C C . LEU A 1 96 ? 0.599 0.483 9.587 1.00 97.44 96 LEU A C 1
ATOM 703 O O . LEU A 1 96 ? -0.097 0.377 10.594 1.00 97.44 96 LEU A O 1
ATOM 707 N N . VAL A 1 97 ? 0.079 0.827 8.401 1.00 97.88 97 VAL A N 1
ATOM 708 C CA . VAL A 1 97 ? -1.338 1.208 8.239 1.00 97.88 97 VAL A CA 1
ATOM 709 C C . VAL A 1 97 ? -2.291 0.112 8.736 1.00 97.88 97 VAL A C 1
ATOM 711 O O . VAL A 1 97 ? -3.134 0.422 9.583 1.00 97.88 97 VAL A O 1
ATOM 714 N N . PRO A 1 98 ? -2.170 -1.166 8.315 1.00 97.44 98 PRO A N 1
ATOM 715 C CA . PRO A 1 98 ? -3.078 -2.207 8.782 1.00 97.44 98 PRO A CA 1
ATOM 716 C C . PRO A 1 98 ? -2.929 -2.526 10.273 1.00 97.44 98 PRO A C 1
ATOM 718 O O . PRO A 1 98 ? -3.927 -2.790 10.943 1.00 97.44 98 PRO A O 1
ATOM 721 N N . ALA A 1 99 ? -1.708 -2.464 10.814 1.00 97.44 99 ALA A N 1
ATOM 722 C CA . ALA A 1 99 ? -1.460 -2.709 12.234 1.00 97.44 99 ALA A CA 1
ATOM 723 C C . ALA A 1 99 ? -2.064 -1.610 13.120 1.00 97.44 99 ALA A C 1
ATOM 725 O O . ALA A 1 99 ? -2.774 -1.912 14.080 1.00 97.44 99 ALA A O 1
ATOM 726 N N . SER A 1 100 ? -1.844 -0.339 12.775 1.00 97.31 100 SER A N 1
ATOM 727 C CA . SER A 1 100 ? -2.455 0.788 13.484 1.00 97.31 100 SER A CA 1
ATOM 728 C C . SER A 1 100 ? -3.977 0.747 13.383 1.00 97.31 100 SER A C 1
ATOM 730 O O . SER A 1 100 ? -4.655 0.920 14.391 1.00 97.31 100 SER A O 1
ATOM 732 N N . PHE A 1 101 ? -4.525 0.411 12.211 1.00 95.50 101 PHE A N 1
ATOM 733 C CA . PHE A 1 101 ? -5.973 0.322 12.036 1.00 95.50 101 PHE A CA 1
ATOM 734 C C . PHE A 1 101 ? -6.595 -0.802 12.870 1.00 95.50 101 PHE A C 1
ATOM 736 O O . PHE A 1 101 ? -7.659 -0.624 13.467 1.00 95.50 101 PHE A O 1
ATOM 743 N N . ALA A 1 102 ? -5.921 -1.953 12.956 1.00 95.19 102 ALA A N 1
ATOM 744 C CA . ALA A 1 102 ? -6.331 -3.039 13.838 1.00 95.19 102 ALA A CA 1
ATOM 745 C C . ALA A 1 102 ? -6.426 -2.580 15.298 1.00 95.19 102 ALA A C 1
ATOM 747 O O . ALA A 1 102 ? -7.436 -2.846 15.952 1.00 95.19 102 ALA A O 1
ATOM 748 N N . ALA A 1 103 ? -5.408 -1.869 15.785 1.00 94.19 103 ALA A N 1
ATOM 749 C CA . ALA A 1 103 ? -5.339 -1.407 17.166 1.00 94.19 103 ALA A CA 1
ATOM 750 C C . ALA A 1 103 ? -6.345 -0.284 17.476 1.00 94.19 103 ALA A C 1
ATOM 752 O O . ALA A 1 103 ? -7.024 -0.336 18.498 1.00 94.19 103 ALA A O 1
ATOM 753 N N . GLU A 1 104 ? -6.462 0.715 16.599 1.00 93.31 104 GLU A N 1
ATOM 754 C CA . GLU A 1 104 ? -7.250 1.925 16.865 1.00 93.31 104 GLU A CA 1
ATOM 755 C C . GLU A 1 104 ? -8.731 1.769 16.510 1.00 93.31 104 GLU A C 1
ATOM 757 O O . GLU A 1 104 ? -9.596 2.249 17.240 1.00 93.31 104 GLU A O 1
ATOM 762 N N . ALA A 1 105 ? -9.043 1.113 15.389 1.00 88.44 105 ALA A N 1
ATOM 763 C CA . ALA A 1 105 ? -10.397 1.105 14.840 1.00 88.44 105 ALA A CA 1
ATOM 764 C C . ALA A 1 105 ? -11.138 -0.219 15.053 1.00 88.44 105 ALA A C 1
ATOM 766 O O . ALA A 1 105 ? -12.365 -0.214 15.159 1.00 88.44 105 ALA A O 1
ATOM 767 N N . LEU A 1 106 ? -10.434 -1.356 15.099 1.00 87.44 106 LEU A N 1
ATOM 768 C CA . LEU A 1 106 ? -11.064 -2.684 15.101 1.00 87.44 106 LEU A CA 1
ATOM 769 C C . LEU A 1 106 ? -11.070 -3.370 16.472 1.00 87.44 106 LEU A C 1
ATOM 771 O O . LEU A 1 106 ? -12.098 -3.935 16.852 1.00 87.44 106 LEU A O 1
ATOM 775 N N . ALA A 1 107 ? -9.960 -3.327 17.214 1.00 78.44 107 ALA A N 1
ATOM 776 C CA . ALA A 1 107 ? -9.833 -3.980 18.518 1.00 78.44 107 ALA A CA 1
ATOM 777 C C . ALA A 1 107 ? -10.852 -3.475 19.559 1.00 78.44 107 ALA A C 1
ATOM 779 O O . ALA A 1 107 ? -11.477 -4.319 20.205 1.00 78.44 107 ALA A O 1
ATOM 780 N N . PRO A 1 108 ? -11.146 -2.160 19.665 1.00 78.38 108 PRO A N 1
ATOM 781 C CA . PRO A 1 108 ? -12.181 -1.667 20.579 1.00 78.38 108 PRO A CA 1
ATOM 782 C C . PRO A 1 108 ? -13.586 -2.203 20.271 1.00 78.38 108 PRO A C 1
ATOM 784 O O . PRO A 1 108 ? -14.466 -2.166 21.123 1.00 78.38 108 PRO A O 1
ATOM 787 N N . GLN A 1 109 ? -13.802 -2.706 19.052 1.00 78.81 109 GLN A N 1
ATOM 788 C CA . GLN A 1 109 ? -15.083 -3.235 18.587 1.00 78.81 109 GLN A CA 1
ATOM 789 C C . GLN A 1 109 ? -15.152 -4.772 18.640 1.00 78.81 109 GLN A C 1
ATOM 791 O O . GLN A 1 109 ? -16.104 -5.352 18.129 1.00 78.81 109 GLN A O 1
ATOM 796 N N . ASN A 1 110 ? -14.139 -5.439 19.213 1.00 77.44 110 ASN A N 1
ATOM 797 C CA . ASN A 1 110 ? -14.029 -6.899 19.337 1.00 77.44 110 ASN A CA 1
ATOM 798 C C . ASN A 1 110 ? -14.142 -7.677 17.999 1.00 77.44 110 ASN A C 1
ATOM 800 O O . ASN A 1 110 ? -14.651 -8.797 17.940 1.00 77.44 110 ASN A O 1
ATOM 804 N N . LYS A 1 111 ? -13.659 -7.091 16.892 1.00 77.81 111 LYS A N 1
ATOM 805 C CA . LYS A 1 111 ? -13.762 -7.655 15.528 1.00 77.81 111 LYS A CA 1
ATOM 806 C C . LYS A 1 111 ? -12.588 -8.570 15.176 1.00 77.81 111 LYS A C 1
ATOM 808 O O . LYS A 1 111 ? -11.791 -8.255 14.289 1.00 77.81 111 LYS A O 1
ATOM 813 N N . SER A 1 112 ? -12.495 -9.716 15.847 1.00 83.38 112 SER A N 1
ATOM 814 C CA . SER A 1 112 ? -11.347 -10.641 15.779 1.00 83.38 112 SER A CA 1
ATOM 815 C C . SER A 1 112 ? -10.900 -11.011 14.354 1.00 83.38 112 SER A C 1
ATOM 817 O O . SER A 1 112 ? -9.708 -10.968 14.059 1.00 83.38 112 SER 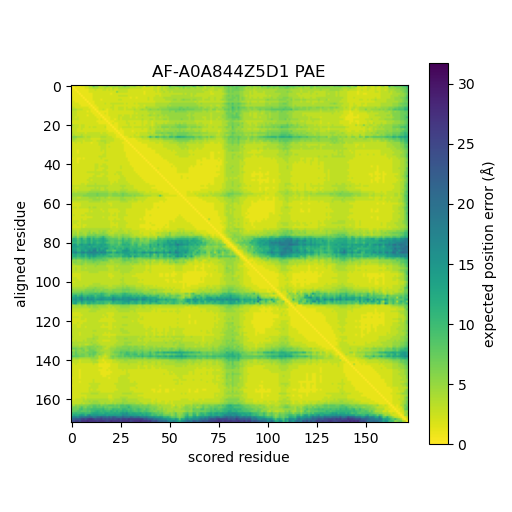A O 1
ATOM 819 N N . GLY A 1 113 ? -11.831 -11.292 13.435 1.00 90.44 113 GLY A N 1
ATOM 820 C CA . GLY A 1 113 ? -11.495 -11.660 12.052 1.00 90.44 113 GLY A CA 1
ATOM 821 C C . GLY A 1 113 ? -10.849 -10.530 11.236 1.00 90.44 113 GLY A C 1
ATOM 822 O O . GLY A 1 113 ? -9.877 -10.760 10.520 1.00 90.44 113 GLY A O 1
ATOM 823 N N . LEU A 1 114 ? -11.348 -9.292 11.357 1.00 92.19 114 LEU A N 1
ATOM 824 C CA . LEU A 1 114 ? -10.764 -8.136 10.657 1.00 92.19 114 LEU A CA 1
ATOM 825 C C . LEU A 1 114 ? -9.459 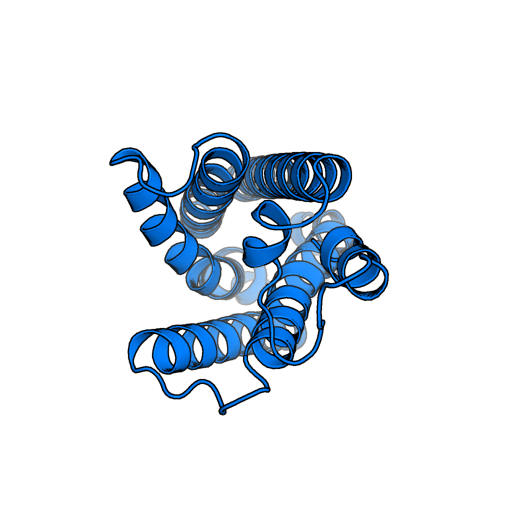-7.668 11.307 1.00 92.19 114 LEU A C 1
ATOM 827 O O . LEU A 1 114 ? -8.570 -7.192 10.599 1.00 92.19 114 LEU A O 1
ATOM 831 N N . VAL A 1 115 ? -9.334 -7.822 12.630 1.00 94.69 115 VAL A N 1
ATOM 832 C CA . VAL A 1 115 ? -8.067 -7.619 13.344 1.00 94.69 115 VAL A CA 1
ATOM 833 C C . VAL A 1 115 ? -7.017 -8.581 12.794 1.00 94.69 115 VAL A C 1
ATOM 835 O O . VAL A 1 115 ? -5.981 -8.122 12.322 1.00 94.69 115 VAL A O 1
ATOM 838 N N . LEU A 1 116 ? -7.307 -9.887 12.758 1.00 95.69 116 LEU A N 1
ATOM 839 C CA . LEU A 1 116 ? -6.376 -10.890 12.239 1.00 95.69 116 LEU A CA 1
ATOM 840 C C . LEU A 1 116 ? -5.995 -10.618 10.780 1.00 95.69 116 LEU A C 1
ATOM 842 O O . LEU A 1 116 ? -4.816 -10.648 10.451 1.00 95.69 116 LEU A O 1
ATOM 846 N N . TYR A 1 117 ? -6.966 -10.301 9.919 1.00 96.44 117 TYR A N 1
ATOM 847 C CA . TYR A 1 117 ? -6.697 -9.965 8.518 1.00 96.44 117 TYR A CA 1
ATOM 848 C C . TYR A 1 117 ? -5.759 -8.757 8.374 1.00 96.44 117 TYR A C 1
ATOM 850 O O . TYR A 1 117 ? -4.834 -8.772 7.560 1.00 96.44 117 TYR A O 1
ATOM 858 N N . SER A 1 118 ? -5.965 -7.721 9.189 1.00 97.00 118 SER A N 1
ATOM 859 C CA . SER A 1 118 ? -5.142 -6.510 9.153 1.00 97.00 118 SER A CA 1
ATOM 860 C C . SER A 1 118 ? -3.734 -6.765 9.688 1.00 97.00 118 SER A C 1
ATOM 862 O O . SER A 1 118 ? -2.760 -6.365 9.055 1.00 97.00 118 SER A O 1
ATOM 864 N N . LEU A 1 119 ? -3.605 -7.506 10.791 1.00 97.50 119 LEU A N 1
ATOM 865 C CA . LEU A 1 119 ? -2.304 -7.911 11.322 1.00 97.50 119 LEU A CA 1
ATOM 866 C C . LEU A 1 119 ? -1.552 -8.812 10.337 1.00 97.50 119 LEU A C 1
ATOM 868 O O . LEU A 1 119 ? -0.391 -8.548 10.059 1.00 97.50 119 LEU A O 1
ATOM 872 N N . ALA A 1 120 ? -2.217 -9.800 9.733 1.00 97.94 120 ALA A N 1
ATOM 873 C CA . ALA A 1 120 ? -1.615 -10.666 8.721 1.00 97.94 120 ALA A CA 1
ATOM 874 C C . ALA A 1 120 ? -1.118 -9.874 7.502 1.00 97.94 120 ALA A C 1
ATOM 876 O O . ALA A 1 120 ? -0.013 -10.116 7.025 1.00 97.94 120 ALA A O 1
ATOM 877 N N . THR A 1 121 ? -1.898 -8.892 7.034 1.00 98.12 121 THR A N 1
ATOM 878 C CA . THR A 1 121 ? -1.500 -7.994 5.935 1.00 98.12 121 THR A CA 1
ATOM 879 C C . THR A 1 121 ? -0.251 -7.192 6.312 1.00 98.12 121 THR A C 1
ATOM 881 O O . THR A 1 121 ? 0.689 -7.112 5.523 1.00 98.12 121 THR A O 1
ATOM 884 N N . SER A 1 122 ? -0.217 -6.632 7.526 1.00 97.88 122 SER A N 1
ATOM 885 C CA . SER A 1 122 ? 0.941 -5.890 8.037 1.00 97.88 122 SER A CA 1
ATOM 886 C C . SER A 1 122 ? 2.179 -6.780 8.158 1.00 97.88 122 SER A C 1
ATOM 888 O O . SER A 1 122 ? 3.226 -6.452 7.610 1.00 97.88 122 SER A O 1
ATOM 890 N N . THR A 1 123 ? 2.064 -7.942 8.803 1.00 97.88 123 THR A N 1
ATOM 891 C CA . THR A 1 123 ? 3.175 -8.884 8.970 1.00 97.88 123 THR A CA 1
ATOM 892 C C . THR A 1 123 ? 3.707 -9.372 7.626 1.00 97.88 123 THR A C 1
ATOM 894 O O . THR A 1 123 ? 4.918 -9.382 7.426 1.00 97.88 123 THR A O 1
ATOM 897 N N . PHE A 1 124 ? 2.826 -9.718 6.683 1.00 97.50 124 PHE A N 1
ATOM 898 C CA . PHE A 1 124 ? 3.232 -10.082 5.327 1.00 97.50 124 PHE A CA 1
ATOM 899 C C . PHE A 1 124 ? 3.999 -8.936 4.651 1.00 97.50 124 PHE A C 1
ATOM 901 O O . PHE A 1 124 ? 5.083 -9.154 4.116 1.00 97.50 124 PHE A O 1
ATOM 908 N N . GLY A 1 125 ? 3.468 -7.709 4.715 1.00 95.88 125 GLY A N 1
ATOM 909 C CA . GLY A 1 125 ? 4.123 -6.527 4.154 1.00 95.88 125 GLY A CA 1
ATOM 910 C C . GLY A 1 125 ? 5.497 -6.266 4.772 1.00 95.88 125 GLY A C 1
ATOM 911 O O . GLY A 1 125 ? 6.439 -5.958 4.047 1.00 95.88 125 GLY A O 1
ATOM 912 N N . LEU A 1 126 ? 5.637 -6.447 6.089 1.00 96.12 126 LEU A N 1
ATOM 913 C CA . LEU A 1 126 ? 6.914 -6.321 6.791 1.00 96.12 126 LEU A CA 1
ATOM 914 C C . LEU A 1 126 ? 7.927 -7.360 6.310 1.00 96.12 126 LEU A C 1
ATOM 916 O O . LEU A 1 126 ? 9.058 -6.996 6.005 1.00 96.12 126 LEU A O 1
ATOM 920 N N . ILE A 1 127 ? 7.524 -8.633 6.229 1.00 95.25 127 ILE A N 1
ATOM 921 C CA . ILE A 1 127 ? 8.384 -9.728 5.760 1.00 95.25 127 ILE A CA 1
ATOM 922 C C . ILE A 1 127 ? 8.840 -9.460 4.327 1.00 95.25 127 ILE A C 1
ATOM 924 O O . ILE A 1 127 ? 10.026 -9.583 4.039 1.00 95.25 127 ILE A O 1
ATOM 928 N N . TYR A 1 128 ? 7.921 -9.051 3.449 1.00 93.94 128 TYR A N 1
ATOM 929 C CA . TYR A 1 128 ? 8.245 -8.717 2.065 1.00 93.94 128 TYR A CA 1
ATOM 930 C C . TYR A 1 128 ? 9.223 -7.536 1.973 1.00 93.94 128 TYR A C 1
ATOM 932 O O . TYR A 1 128 ? 10.242 -7.641 1.298 1.00 93.94 128 TYR A O 1
ATOM 940 N N . MET A 1 129 ? 8.963 -6.430 2.682 1.00 91.19 129 MET A N 1
ATOM 941 C CA . MET A 1 129 ? 9.856 -5.263 2.669 1.00 91.19 129 MET A CA 1
ATOM 942 C C . MET A 1 129 ? 11.228 -5.585 3.260 1.00 91.19 129 MET A C 1
ATOM 944 O O . MET A 1 129 ? 12.241 -5.150 2.724 1.00 91.19 129 MET A O 1
ATOM 948 N N . TRP A 1 130 ? 11.276 -6.372 4.336 1.00 92.81 130 TRP A N 1
ATOM 949 C CA . TRP A 1 130 ? 12.529 -6.861 4.900 1.00 92.81 130 TRP A CA 1
ATOM 950 C C . TRP A 1 130 ? 13.298 -7.707 3.883 1.00 92.81 130 TRP A C 1
ATOM 952 O O . TRP A 1 130 ? 14.461 -7.407 3.633 1.00 92.81 130 TRP A O 1
ATOM 962 N N . ALA A 1 131 ? 12.647 -8.692 3.254 1.00 92.12 131 ALA A N 1
ATOM 963 C CA . ALA A 1 131 ? 13.258 -9.548 2.239 1.00 92.12 131 ALA A CA 1
ATOM 964 C C . ALA A 1 131 ? 13.805 -8.732 1.057 1.00 92.12 131 ALA A C 1
ATOM 966 O O . ALA A 1 131 ? 14.934 -8.964 0.631 1.00 92.12 131 ALA A O 1
ATOM 967 N N . LEU A 1 132 ? 13.052 -7.730 0.591 1.00 89.25 132 LEU A N 1
ATOM 968 C CA . LEU A 1 132 ? 13.483 -6.811 -0.462 1.00 89.25 132 LEU A CA 1
ATOM 969 C C . LEU A 1 132 ? 14.734 -6.015 -0.050 1.00 89.25 132 LEU A C 1
ATOM 971 O O . LEU A 1 132 ? 15.681 -5.916 -0.824 1.00 89.2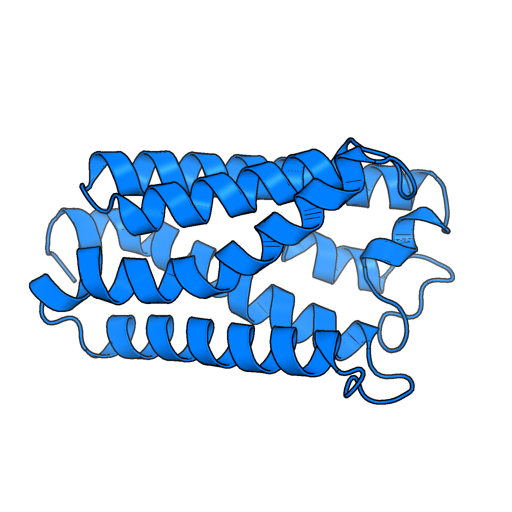5 132 LEU A O 1
ATOM 975 N N . LEU A 1 133 ? 14.768 -5.482 1.178 1.00 87.69 133 LEU A N 1
ATOM 976 C CA . LEU A 1 133 ? 15.894 -4.683 1.683 1.00 87.69 133 LEU A CA 1
ATOM 977 C C . LEU A 1 133 ? 17.196 -5.482 1.811 1.00 87.69 133 LEU A C 1
ATOM 979 O O . LEU A 1 133 ? 18.271 -4.913 1.631 1.00 87.69 133 LEU A O 1
ATOM 983 N N . ILE A 1 134 ? 17.111 -6.775 2.130 1.00 92.25 134 ILE A N 1
ATOM 984 C CA . ILE A 1 134 ? 18.290 -7.644 2.257 1.00 92.25 134 ILE A CA 1
ATOM 985 C C . ILE A 1 134 ? 18.609 -8.429 0.976 1.00 92.25 134 ILE A C 1
ATOM 987 O O . ILE A 1 134 ? 19.521 -9.252 0.988 1.00 92.25 134 ILE A O 1
ATOM 991 N N . GLY A 1 135 ? 17.880 -8.186 -0.120 1.00 89.00 135 GLY A N 1
ATOM 992 C CA . GLY A 1 135 ? 18.129 -8.826 -1.413 1.00 89.00 135 GLY A CA 1
ATOM 993 C C . GLY A 1 135 ? 17.740 -10.307 -1.477 1.00 89.00 135 GLY A C 1
ATOM 994 O O . GLY A 1 135 ? 18.340 -11.053 -2.239 1.00 89.00 135 GLY A O 1
ATOM 995 N N . LEU A 1 136 ? 16.752 -10.743 -0.686 1.00 89.56 136 LEU A N 1
ATOM 996 C CA . LEU A 1 136 ? 16.196 -12.106 -0.735 1.00 89.56 136 LEU A CA 1
ATOM 997 C C . LEU A 1 136 ? 15.081 -12.275 -1.777 1.00 89.56 136 LEU A C 1
ATOM 999 O O . LEU A 1 136 ? 14.348 -13.267 -1.742 1.00 89.56 136 LEU A O 1
ATOM 1003 N N . ASP A 1 137 ? 14.916 -11.313 -2.681 1.00 83.81 137 ASP A N 1
ATOM 1004 C CA . ASP A 1 137 ? 13.947 -11.456 -3.759 1.00 83.81 137 ASP A CA 1
ATOM 1005 C C . ASP A 1 137 ? 14.426 -12.564 -4.718 1.00 83.81 137 ASP A C 1
ATOM 1007 O O . ASP A 1 137 ? 15.589 -12.532 -5.133 1.00 83.81 137 ASP A O 1
ATOM 1011 N N . PRO A 1 138 ? 13.606 -13.581 -5.042 1.00 86.19 138 PRO A N 1
ATOM 1012 C CA . PRO A 1 138 ? 14.080 -14.711 -5.826 1.00 86.19 138 PRO A CA 1
ATOM 1013 C C . PRO A 1 138 ? 14.486 -14.269 -7.234 1.00 86.19 138 PRO A C 1
ATOM 1015 O O . PRO A 1 138 ? 13.752 -13.533 -7.901 1.00 86.19 138 PRO A O 1
ATOM 1018 N N . GLU A 1 139 ? 15.633 -14.763 -7.707 1.00 86.94 139 GLU A N 1
ATOM 1019 C CA . GLU A 1 139 ? 16.137 -14.443 -9.043 1.00 86.94 139 GLU A CA 1
ATOM 1020 C C . GLU A 1 139 ? 15.089 -14.763 -10.119 1.00 86.94 139 GLU A C 1
ATOM 1022 O O . GLU A 1 139 ? 14.537 -15.863 -10.181 1.00 86.94 139 GLU A O 1
ATOM 1027 N N . GLY A 1 140 ? 14.793 -13.770 -10.961 1.00 90.12 140 GLY A N 1
ATOM 1028 C CA . GLY A 1 140 ? 13.817 -13.886 -12.044 1.00 90.12 140 GLY A CA 1
ATOM 1029 C C . GLY A 1 140 ? 12.344 -13.839 -11.622 1.00 90.12 140 GLY A C 1
ATOM 1030 O O . GLY A 1 140 ? 11.495 -13.918 -12.504 1.00 90.12 140 GLY A O 1
ATOM 1031 N N . LEU A 1 141 ? 12.015 -13.691 -10.330 1.00 93.31 141 LEU A N 1
ATOM 1032 C CA . LEU A 1 141 ? 10.627 -13.623 -9.830 1.00 93.31 141 LEU A CA 1
ATOM 1033 C C . LEU A 1 141 ? 10.274 -12.302 -9.127 1.00 93.31 141 LEU A C 1
ATOM 1035 O O . LEU A 1 141 ? 9.178 -12.182 -8.575 1.00 93.31 141 LEU A O 1
ATOM 1039 N N . SER A 1 142 ? 11.168 -11.319 -9.134 1.00 91.38 142 SER A N 1
ATOM 1040 C CA . SER A 1 142 ? 11.009 -10.065 -8.388 1.00 91.38 142 SER A CA 1
ATOM 1041 C C . SER A 1 142 ? 9.791 -9.236 -8.832 1.00 91.38 142 SER A C 1
ATOM 1043 O O . SER A 1 142 ? 9.063 -8.645 -8.027 1.00 91.38 142 SER A O 1
ATOM 1045 N N . GLY A 1 143 ? 9.461 -9.279 -10.126 1.00 93.00 143 GLY A N 1
ATOM 1046 C CA . GLY A 1 143 ? 8.225 -8.707 -10.657 1.00 93.00 143 GLY A CA 1
ATOM 1047 C C . GLY A 1 143 ? 6.963 -9.376 -10.102 1.00 93.00 143 GLY A C 1
ATOM 1048 O O . GLY A 1 143 ? 5.973 -8.698 -9.794 1.00 93.00 143 GLY A O 1
ATOM 1049 N N . LEU A 1 144 ? 6.980 -10.700 -9.952 1.00 94.75 144 LEU A N 1
ATOM 1050 C CA . LEU A 1 144 ? 5.860 -11.472 -9.419 1.00 94.75 144 LEU A CA 1
ATOM 1051 C C . LEU A 1 144 ? 5.674 -11.231 -7.917 1.00 94.75 144 LEU A C 1
ATOM 1053 O O . LEU A 1 144 ? 4.552 -10.958 -7.476 1.00 94.75 144 LEU A O 1
ATOM 1057 N N . THR A 1 145 ? 6.750 -11.299 -7.131 1.00 94.56 145 THR A N 1
ATOM 1058 C CA . THR A 1 145 ? 6.706 -11.072 -5.677 1.00 94.56 145 THR A CA 1
ATOM 1059 C C . THR A 1 145 ? 6.213 -9.659 -5.359 1.00 94.56 145 THR A C 1
ATOM 1061 O O . THR A 1 145 ? 5.310 -9.507 -4.529 1.00 94.56 145 THR A O 1
ATOM 1064 N N . GLN A 1 146 ? 6.676 -8.639 -6.096 1.00 94.06 146 GLN A N 1
ATOM 1065 C CA . GLN A 1 146 ? 6.185 -7.266 -5.957 1.00 94.06 146 GLN A CA 1
ATOM 1066 C C . GLN A 1 146 ? 4.685 -7.149 -6.235 1.00 94.06 146 GLN A C 1
ATOM 1068 O O . GLN A 1 146 ? 3.968 -6.465 -5.496 1.00 94.06 146 GLN A O 1
ATOM 1073 N N . ARG A 1 147 ? 4.176 -7.803 -7.284 1.00 95.38 147 ARG A N 1
ATOM 1074 C CA . ARG A 1 147 ? 2.744 -7.769 -7.621 1.00 95.38 147 ARG A CA 1
ATOM 1075 C C . ARG A 1 147 ? 1.904 -8.442 -6.550 1.00 95.38 147 ARG A C 1
ATOM 1077 O O . ARG A 1 147 ? 0.897 -7.868 -6.141 1.00 95.38 147 ARG A O 1
ATOM 1084 N N . ILE A 1 148 ? 2.327 -9.605 -6.056 1.00 95.56 148 ILE A N 1
ATOM 1085 C CA . ILE A 1 148 ? 1.648 -10.302 -4.956 1.00 95.56 148 ILE A CA 1
ATOM 1086 C C . ILE A 1 148 ? 1.596 -9.395 -3.724 1.00 95.56 148 ILE A C 1
ATOM 1088 O O . ILE A 1 148 ? 0.519 -9.184 -3.167 1.00 95.56 148 ILE A O 1
ATOM 1092 N N . ALA A 1 149 ? 2.723 -8.791 -3.343 1.00 94.75 149 ALA A N 1
ATOM 1093 C CA . ALA A 1 149 ? 2.767 -7.901 -2.192 1.00 94.75 149 ALA A CA 1
ATOM 1094 C C . ALA A 1 149 ? 1.909 -6.647 -2.369 1.00 94.75 149 ALA A C 1
ATOM 1096 O O . ALA A 1 149 ? 1.170 -6.259 -1.460 1.00 94.75 149 ALA A O 1
ATOM 1097 N N . THR A 1 150 ? 1.924 -6.064 -3.566 1.00 94.62 150 THR A N 1
ATOM 1098 C CA . THR A 1 150 ? 1.059 -4.934 -3.909 1.00 94.62 150 THR A CA 1
ATOM 1099 C C . THR A 1 150 ? -0.415 -5.327 -3.814 1.00 94.62 150 THR A C 1
ATOM 1101 O O . THR A 1 150 ? -1.214 -4.587 -3.242 1.00 94.62 150 THR A O 1
ATOM 1104 N N . LEU A 1 151 ? -0.805 -6.494 -4.332 1.00 96.50 151 LEU A N 1
ATOM 1105 C CA . LEU A 1 151 ? -2.186 -6.970 -4.254 1.00 96.50 151 LEU A CA 1
ATOM 1106 C C . LEU A 1 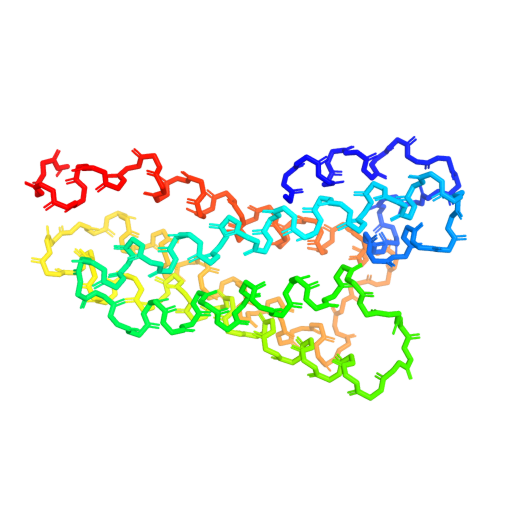151 ? -2.621 -7.174 -2.803 1.00 96.50 151 LEU A C 1
ATOM 1108 O O . LEU A 1 151 ? -3.679 -6.676 -2.431 1.00 96.50 151 LEU A O 1
ATOM 1112 N N . VAL A 1 152 ? -1.803 -7.824 -1.972 1.00 96.25 152 VAL A N 1
ATOM 1113 C CA . VAL A 1 152 ? -2.098 -8.009 -0.542 1.00 96.25 152 VAL A CA 1
ATOM 1114 C C . VAL A 1 152 ? -2.346 -6.660 0.143 1.00 96.25 152 VAL A C 1
ATOM 1116 O O . VAL A 1 152 ? -3.384 -6.481 0.784 1.00 96.25 152 VAL A O 1
ATOM 1119 N N . ALA A 1 153 ? -1.459 -5.681 -0.059 1.00 95.12 153 ALA A N 1
ATOM 1120 C CA . ALA A 1 153 ? -1.587 -4.357 0.545 1.00 95.12 153 ALA A CA 1
ATOM 1121 C C . ALA A 1 153 ? -2.830 -3.589 0.053 1.00 95.12 153 ALA A C 1
ATOM 1123 O O . ALA A 1 153 ? -3.591 -3.040 0.851 1.00 95.12 153 ALA A O 1
ATOM 1124 N N . PHE A 1 154 ? -3.077 -3.546 -1.258 1.00 96.06 154 PHE A N 1
ATOM 1125 C CA . PHE A 1 154 ? -4.147 -2.715 -1.822 1.00 96.06 154 PHE A CA 1
ATOM 1126 C C . PHE A 1 154 ? -5.532 -3.364 -1.786 1.00 96.06 154 PHE A C 1
ATOM 1128 O O . PHE A 1 154 ? -6.531 -2.645 -1.699 1.00 96.06 154 PHE A O 1
ATOM 1135 N N . ILE A 1 155 ? -5.619 -4.697 -1.784 1.00 96.62 155 ILE A N 1
ATOM 1136 C CA . ILE A 1 155 ? -6.879 -5.396 -1.502 1.00 96.62 155 ILE A CA 1
ATOM 1137 C C . ILE A 1 155 ? -7.321 -5.089 -0.071 1.00 96.62 155 ILE A C 1
ATOM 1139 O O . ILE A 1 155 ? -8.505 -4.824 0.139 1.00 96.62 155 ILE A O 1
ATOM 1143 N N . TRP A 1 156 ? -6.391 -5.029 0.889 1.00 97.44 156 TRP A N 1
ATOM 1144 C CA . TRP A 1 156 ? -6.718 -4.644 2.260 1.00 97.44 156 TRP A CA 1
ATOM 1145 C C . TRP A 1 156 ? -7.364 -3.253 2.325 1.00 97.44 156 TRP A C 1
ATOM 1147 O O . TRP A 1 156 ? -8.459 -3.123 2.876 1.00 97.44 156 TRP A O 1
ATOM 1157 N N . PHE A 1 157 ? -6.773 -2.239 1.677 1.00 96.56 157 PHE A N 1
ATOM 1158 C CA . PHE A 1 157 ? -7.377 -0.900 1.597 1.00 96.56 157 PHE A CA 1
ATOM 1159 C C . PHE A 1 157 ? -8.795 -0.943 1.012 1.00 96.56 157 PHE A C 1
ATOM 1161 O O . PHE A 1 157 ? -9.708 -0.333 1.569 1.00 96.56 157 PHE A O 1
ATOM 1168 N N . GLY A 1 158 ? -9.003 -1.695 -0.075 1.00 95.19 158 GLY A N 1
ATOM 1169 C CA . GLY A 1 158 ? -10.317 -1.847 -0.704 1.00 95.19 158 GLY A CA 1
ATOM 1170 C C . GLY A 1 158 ? -11.354 -2.498 0.218 1.00 95.19 158 GLY A C 1
ATOM 1171 O O . GLY A 1 158 ? -12.464 -1.986 0.368 1.00 95.19 158 GLY A O 1
ATOM 1172 N N . VAL A 1 159 ? -10.988 -3.595 0.888 1.00 95.19 159 VAL A N 1
ATOM 1173 C CA . VAL A 1 159 ? -11.864 -4.299 1.839 1.00 95.19 159 VAL A CA 1
ATOM 1174 C C . VAL A 1 159 ? -12.254 -3.388 3.001 1.00 95.19 159 VAL A C 1
ATOM 1176 O O . VAL A 1 159 ? -13.433 -3.326 3.364 1.00 95.19 159 VAL A O 1
ATOM 1179 N N . ILE A 1 160 ? -11.288 -2.671 3.580 1.00 94.88 160 ILE A N 1
ATOM 1180 C CA . ILE A 1 160 ? -11.541 -1.770 4.704 1.00 94.88 160 ILE A CA 1
ATOM 1181 C C . ILE A 1 160 ? -12.384 -0.569 4.272 1.00 94.88 160 ILE A C 1
ATOM 1183 O O . ILE A 1 160 ? -13.333 -0.233 4.976 1.00 94.88 160 ILE A O 1
ATOM 1187 N N . ALA A 1 161 ? -12.130 0.020 3.102 1.00 93.00 161 ALA A N 1
ATOM 1188 C CA . ALA A 1 161 ? -12.933 1.120 2.571 1.00 93.00 161 ALA A CA 1
ATOM 1189 C C . ALA A 1 161 ? -14.408 0.721 2.366 1.00 93.00 161 ALA A C 1
ATOM 1191 O O . ALA A 1 161 ? -15.309 1.434 2.807 1.00 93.00 161 ALA A O 1
ATOM 1192 N N . VAL A 1 162 ? -14.676 -0.455 1.784 1.00 92.62 162 VAL A N 1
ATOM 1193 C CA . VAL A 1 162 ? -16.050 -0.968 1.593 1.00 92.62 162 VAL A CA 1
ATOM 1194 C C . VAL A 1 162 ? -16.746 -1.234 2.930 1.00 92.62 162 VAL A C 1
ATOM 1196 O O . VAL A 1 162 ? -17.947 -1.004 3.082 1.00 92.62 162 VAL A O 1
ATOM 1199 N N . ARG A 1 163 ? -16.002 -1.723 3.927 1.00 90.12 163 ARG A N 1
ATOM 1200 C CA . ARG A 1 163 ? -16.540 -2.022 5.261 1.00 90.12 163 ARG A CA 1
ATOM 1201 C C . ARG A 1 163 ? -16.588 -0.800 6.183 1.00 90.12 163 ARG A C 1
ATOM 1203 O O . ARG A 1 163 ? -17.256 -0.873 7.216 1.00 90.12 163 ARG A O 1
ATOM 1210 N N . TRP A 1 164 ? -15.960 0.315 5.806 1.00 87.38 164 TRP A N 1
ATOM 1211 C CA . TRP A 1 164 ? -15.795 1.518 6.626 1.00 87.38 164 TRP A CA 1
ATOM 1212 C C . TRP A 1 164 ? -17.094 2.027 7.258 1.00 87.38 164 TRP A C 1
ATOM 1214 O O . TRP A 1 164 ? -17.112 2.217 8.475 1.00 87.38 164 TRP A O 1
ATOM 1224 N N . PRO A 1 165 ? -18.221 2.162 6.524 1.00 83.75 165 PRO A N 1
ATOM 1225 C CA . PRO A 1 165 ? -19.458 2.673 7.115 1.00 83.75 165 PRO A CA 1
ATOM 1226 C C . PRO A 1 165 ? -19.970 1.801 8.263 1.00 83.75 165 PRO A C 1
ATOM 1228 O O . PRO A 1 165 ? -20.516 2.310 9.240 1.00 83.75 165 PRO A O 1
ATOM 1231 N N . LYS A 1 166 ? -19.776 0.481 8.171 1.00 81.25 166 LYS A N 1
ATOM 1232 C CA . LYS A 1 166 ? -20.170 -0.451 9.228 1.00 81.25 166 LYS A CA 1
ATOM 1233 C C . LYS A 1 166 ? -19.161 -0.483 10.380 1.00 81.25 166 LYS A C 1
ATOM 1235 O O . LYS A 1 166 ? -1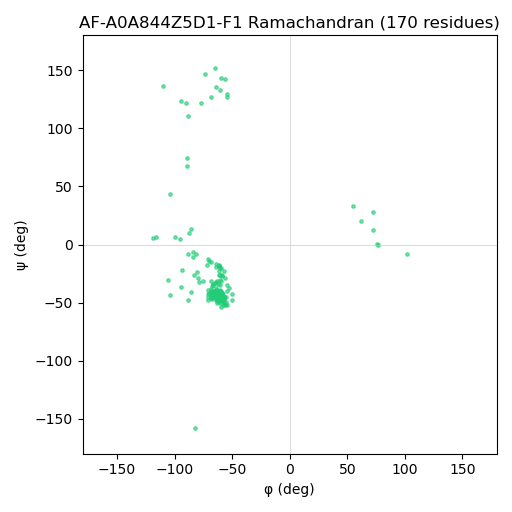9.548 -0.749 11.513 1.00 81.25 166 LYS A O 1
ATOM 1240 N N . ILE A 1 167 ? -17.882 -0.202 10.109 1.00 80.69 167 ILE A N 1
ATOM 1241 C CA . ILE A 1 167 ? -16.846 -0.045 11.142 1.00 80.69 167 ILE A CA 1
ATOM 1242 C C . ILE A 1 167 ? -17.125 1.206 11.980 1.00 80.69 167 ILE A C 1
ATOM 1244 O O . ILE A 1 167 ? -17.129 1.111 13.199 1.00 80.69 167 ILE A O 1
ATOM 1248 N N . VAL A 1 168 ? -17.437 2.342 11.353 1.00 75.88 168 VAL A N 1
ATOM 1249 C CA . VAL A 1 168 ? -17.736 3.599 12.065 1.00 75.88 168 VAL A CA 1
ATOM 1250 C C . VAL A 1 168 ? -19.041 3.514 12.862 1.00 75.88 168 VAL A C 1
ATOM 1252 O O . VAL A 1 168 ? -19.133 4.063 13.952 1.00 75.88 168 VAL A O 1
ATOM 1255 N N . ARG A 1 169 ? -20.056 2.808 12.344 1.00 72.94 169 ARG A N 1
ATOM 1256 C CA . ARG A 1 169 ? -21.360 2.655 13.017 1.00 72.94 169 ARG A CA 1
ATOM 1257 C C . ARG A 1 169 ? -21.412 1.533 14.060 1.00 72.94 169 ARG A C 1
ATOM 1259 O O . ARG A 1 169 ? -22.442 1.391 14.701 1.00 72.94 169 ARG A O 1
ATOM 1266 N N . GLY A 1 170 ? -20.367 0.712 14.191 1.00 66.75 170 GLY A N 1
ATOM 1267 C CA . GLY A 1 170 ? -20.374 -0.458 15.081 1.00 66.75 170 GLY A CA 1
ATOM 1268 C C . GLY A 1 170 ? -21.238 -1.644 14.610 1.00 66.75 170 GLY A C 1
ATOM 1269 O O . GLY A 1 170 ? -21.446 -2.573 15.376 1.00 66.75 170 GLY A O 1
ATOM 1270 N N . ASN A 1 171 ? -21.704 -1.658 13.354 1.00 57.75 171 ASN A N 1
ATOM 1271 C CA . ASN A 1 171 ? -22.718 -2.599 12.838 1.00 57.75 171 ASN A CA 1
ATOM 1272 C C . ASN A 1 171 ? -22.132 -3.725 11.950 1.00 57.75 171 ASN A C 1
ATOM 1274 O O . ASN A 1 171 ? -22.652 -3.980 10.858 1.00 57.75 171 ASN A O 1
ATOM 1278 N N . LEU A 1 172 ? -21.013 -4.344 12.344 1.00 55.91 172 LEU A N 1
ATOM 1279 C CA . LEU A 1 172 ? -20.417 -5.501 11.640 1.00 55.91 172 LEU A CA 1
ATOM 1280 C C . LEU A 1 172 ? -20.518 -6.755 12.485 1.00 55.91 172 LEU A C 1
ATOM 1282 O O . LEU A 1 172 ? -20.163 -6.636 13.676 1.00 55.91 172 LEU A O 1
#